Protein AF-A0A7S1CKB7-F1 (afdb_monomer_lite)

pLDDT: mean 80.32, std 17.66, range [39.44, 97.81]

Structure (mmCIF, N/CA/C/O backbone):
data_AF-A0A7S1CKB7-F1
#
_entry.id   AF-A0A7S1CKB7-F1
#
loop_
_atom_site.group_PDB
_atom_site.id
_atom_site.type_symbol
_atom_site.label_atom_id
_atom_site.label_alt_id
_atom_site.label_comp_id
_atom_site.label_asym_id
_atom_site.label_entity_id
_atom_site.label_seq_id
_atom_site.pdbx_PDB_ins_code
_atom_site.Cartn_x
_atom_site.Cartn_y
_atom_site.Cartn_z
_atom_site.occupancy
_atom_site.B_iso_or_equiv
_atom_site.auth_seq_id
_atom_site.auth_comp_id
_atom_site.auth_asym_id
_atom_site.auth_atom_id
_atom_site.pdbx_PDB_model_num
ATOM 1 N N . ALA A 1 1 ? -4.571 -1.856 -26.077 1.00 42.97 1 ALA A N 1
ATOM 2 C CA . ALA A 1 1 ? -3.517 -1.210 -26.883 1.00 42.97 1 ALA A CA 1
ATOM 3 C C . ALA 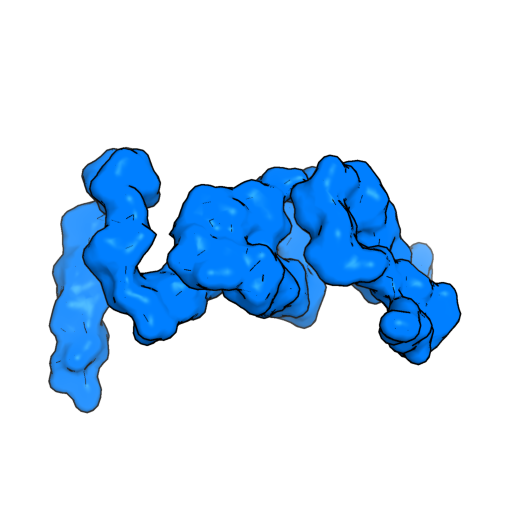A 1 1 ? -2.511 -0.602 -25.921 1.00 42.97 1 ALA A C 1
ATOM 5 O O . ALA A 1 1 ? -2.897 0.252 -25.130 1.00 42.97 1 ALA A O 1
ATOM 6 N N . THR A 1 2 ? -1.280 -1.107 -25.921 1.00 39.56 2 THR A N 1
ATOM 7 C CA . THR A 1 2 ? -0.160 -0.598 -25.121 1.00 39.56 2 THR A CA 1
ATOM 8 C C . THR A 1 2 ? 0.101 0.857 -25.507 1.00 39.56 2 THR A C 1
ATOM 10 O O . THR A 1 2 ? 0.376 1.163 -26.665 1.00 39.56 2 THR A O 1
ATOM 13 N N . ARG A 1 3 ? -0.094 1.782 -24.562 1.00 39.97 3 ARG A N 1
ATOM 14 C CA . ARG A 1 3 ? 0.190 3.205 -24.773 1.00 39.97 3 ARG A CA 1
ATOM 15 C C . ARG A 1 3 ? 1.644 3.451 -24.400 1.00 39.97 3 ARG A C 1
ATOM 17 O O . ARG A 1 3 ? 2.044 3.161 -23.280 1.00 39.97 3 ARG A O 1
ATOM 24 N N . THR A 1 4 ? 2.416 3.967 -25.346 1.00 39.44 4 THR A N 1
ATOM 25 C CA . THR A 1 4 ? 3.800 4.374 -25.125 1.00 39.44 4 THR A CA 1
ATOM 26 C C . THR A 1 4 ? 3.849 5.827 -24.660 1.00 39.44 4 THR A C 1
ATOM 28 O O . THR A 1 4 ? 3.218 6.705 -25.248 1.00 39.44 4 THR A O 1
ATOM 31 N N . ALA A 1 5 ? 4.629 6.089 -23.615 1.00 39.78 5 ALA A N 1
ATOM 32 C CA . ALA A 1 5 ? 5.130 7.417 -23.280 1.00 39.78 5 ALA A CA 1
ATOM 33 C C . ALA A 1 5 ? 6.663 7.337 -23.292 1.00 39.78 5 ALA A C 1
ATOM 35 O O . ALA A 1 5 ? 7.233 6.380 -22.776 1.00 39.78 5 ALA A O 1
ATOM 36 N N . HIS A 1 6 ? 7.335 8.296 -23.936 1.00 49.91 6 HIS A N 1
ATOM 37 C CA . HIS A 1 6 ? 8.807 8.363 -24.009 1.00 49.91 6 HIS A CA 1
ATOM 38 C C . HIS A 1 6 ? 9.516 7.121 -24.593 1.00 49.91 6 HIS A C 1
ATOM 40 O O . HIS A 1 6 ? 10.671 6.862 -24.280 1.00 49.91 6 HIS A O 1
ATOM 46 N N . GLY A 1 7 ? 8.844 6.355 -25.460 1.00 54.25 7 GLY A N 1
ATOM 47 C CA . GLY A 1 7 ? 9.412 5.138 -26.058 1.00 54.25 7 GLY A CA 1
ATOM 48 C C . GLY A 1 7 ? 9.378 3.911 -25.143 1.00 54.25 7 GLY A C 1
ATOM 49 O O . GLY A 1 7 ? 9.772 2.832 -25.577 1.00 54.25 7 GLY A O 1
ATOM 50 N N . VAL A 1 8 ? 8.853 4.044 -23.921 1.00 54.00 8 VAL A N 1
ATOM 51 C CA . VAL A 1 8 ? 8.643 2.905 -23.031 1.00 54.00 8 VAL A CA 1
ATOM 52 C C . VAL A 1 8 ? 7.314 2.241 -23.367 1.00 54.00 8 VAL A C 1
ATOM 54 O O . VAL A 1 8 ? 6.256 2.877 -23.347 1.00 54.00 8 VAL A O 1
ATOM 57 N N . VAL A 1 9 ? 7.374 0.957 -23.711 1.00 57.00 9 VAL A N 1
ATOM 58 C CA . VAL A 1 9 ? 6.195 0.099 -23.826 1.00 57.00 9 VAL A CA 1
ATOM 59 C C . VAL A 1 9 ? 5.839 -0.333 -22.413 1.00 57.00 9 VAL A C 1
ATOM 61 O O . VAL A 1 9 ? 6.514 -1.184 -21.845 1.00 57.00 9 VAL A O 1
ATOM 64 N N . TRP A 1 10 ? 4.798 0.272 -21.836 1.00 52.62 10 TRP A N 1
ATOM 65 C CA . TRP A 1 10 ? 4.242 -0.261 -20.597 1.00 52.62 10 TRP A CA 1
ATOM 66 C C . TRP A 1 10 ? 3.682 -1.649 -20.894 1.00 52.62 10 TRP A C 1
ATOM 68 O O . TRP A 1 10 ? 2.931 -1.781 -21.873 1.00 52.62 10 TRP A O 1
ATOM 78 N N . PRO A 1 11 ? 4.043 -2.682 -20.126 1.00 56.50 11 PRO A N 1
ATOM 79 C CA . PRO A 1 11 ? 3.557 -4.011 -20.416 1.00 56.50 11 PRO A CA 1
ATOM 80 C C . PRO A 1 11 ? 2.029 -4.069 -20.219 1.00 56.50 11 PRO A C 1
ATOM 82 O O . PRO A 1 11 ? 1.411 -3.241 -19.543 1.00 56.50 11 PRO A O 1
ATOM 85 N N . SER A 1 12 ? 1.385 -5.000 -20.923 1.00 55.97 12 SER A N 1
ATOM 86 C CA . SER A 1 12 ? -0.059 -5.271 -20.817 1.00 55.97 12 SER A CA 1
ATOM 87 C C . SER A 1 12 ? -0.474 -5.395 -19.341 1.00 55.97 12 SER A C 1
ATOM 89 O O . SER A 1 12 ? 0.337 -5.925 -18.598 1.00 55.97 12 SER A O 1
ATOM 91 N N . PRO A 1 13 ? -1.705 -5.040 -18.899 1.00 53.34 13 PRO A N 1
ATOM 92 C CA . PRO A 1 13 ? -2.167 -5.204 -17.502 1.00 53.34 13 PRO A CA 1
ATOM 93 C C . PRO A 1 13 ? -1.935 -6.596 -16.879 1.00 53.34 13 PRO A C 1
ATOM 95 O O . PRO A 1 13 ? -2.113 -6.787 -15.685 1.00 53.34 13 PRO A O 1
ATOM 98 N N . THR A 1 14 ? -1.556 -7.576 -17.696 1.00 52.12 14 THR A N 1
ATOM 99 C CA . THR A 1 14 ? -1.058 -8.898 -17.328 1.00 52.12 14 THR A CA 1
ATOM 100 C C . THR A 1 14 ? 0.414 -8.956 -16.878 1.00 52.12 14 THR A C 1
ATOM 102 O O . THR A 1 14 ? 0.851 -10.047 -16.551 1.00 52.12 14 THR A O 1
ATOM 105 N N . TYR A 1 15 ? 1.196 -7.868 -16.809 1.00 56.47 15 TYR A N 1
ATOM 106 C CA . TYR A 1 15 ? 2.595 -7.904 -16.308 1.00 56.47 15 TYR A CA 1
ATOM 107 C C . TYR A 1 15 ? 2.714 -8.360 -14.851 1.00 56.47 15 TYR A C 1
ATOM 109 O O . TYR A 1 15 ? 3.801 -8.675 -14.378 1.00 56.47 15 TYR A O 1
ATOM 117 N N . LEU A 1 16 ? 1.579 -8.457 -14.157 1.00 54.12 16 LEU A N 1
ATOM 118 C CA . LEU A 1 16 ? 1.444 -9.122 -12.865 1.00 54.12 16 LEU A CA 1
ATOM 119 C C . LEU A 1 16 ? 1.884 -10.600 -12.916 1.00 54.12 16 LEU A C 1
ATOM 121 O O . LEU A 1 16 ? 2.143 -11.184 -11.871 1.00 54.12 16 LEU A O 1
ATOM 125 N N . THR A 1 17 ? 1.973 -11.220 -14.103 1.00 57.88 17 THR A N 1
ATOM 126 C CA . THR A 1 17 ? 2.377 -12.629 -14.250 1.00 57.88 17 THR A CA 1
ATOM 127 C C . THR A 1 17 ? 3.881 -12.843 -14.421 1.00 57.88 17 THR A C 1
ATOM 129 O O . THR A 1 17 ? 4.331 -13.971 -14.236 1.00 57.88 17 THR A O 1
ATOM 132 N N . ASP A 1 18 ? 4.657 -11.808 -14.767 1.00 71.00 18 ASP A N 1
ATOM 133 C CA . ASP A 1 18 ? 6.119 -11.901 -14.876 1.00 71.00 18 ASP A CA 1
ATOM 134 C C . ASP A 1 18 ? 6.803 -10.763 -14.104 1.00 71.00 18 ASP A C 1
ATOM 136 O O . ASP A 1 18 ? 6.998 -9.646 -14.589 1.00 71.00 18 ASP A O 1
ATOM 140 N N . VAL A 1 19 ? 7.204 -11.093 -12.874 1.00 70.06 19 VAL A N 1
ATOM 141 C CA . VAL A 1 19 ? 7.962 -10.225 -11.962 1.00 70.06 19 VAL A CA 1
ATOM 142 C C . VAL A 1 19 ? 9.210 -9.645 -12.632 1.00 70.06 19 VAL A C 1
ATOM 144 O O . VAL A 1 19 ? 9.563 -8.496 -12.373 1.00 70.06 19 VAL A O 1
ATOM 147 N N . ARG A 1 20 ? 9.869 -10.406 -13.515 1.00 71.00 20 ARG A N 1
ATOM 148 C CA . ARG A 1 20 ? 11.078 -9.955 -14.203 1.00 71.00 20 ARG A CA 1
ATOM 149 C C . ARG A 1 20 ? 10.759 -8.898 -15.254 1.00 71.00 20 ARG A C 1
ATOM 151 O O . ARG A 1 20 ? 11.451 -7.887 -15.296 1.00 71.00 20 ARG A O 1
ATOM 158 N N . GLU A 1 21 ? 9.726 -9.107 -16.068 1.00 74.50 21 GLU A N 1
ATOM 159 C CA . GLU A 1 21 ? 9.297 -8.125 -17.076 1.00 74.50 21 GLU A CA 1
ATOM 160 C C . GLU A 1 21 ? 8.906 -6.795 -16.411 1.00 74.50 21 GLU A C 1
ATOM 162 O O . GLU A 1 21 ? 9.307 -5.722 -16.865 1.00 74.50 21 GLU A O 1
ATOM 167 N N . ARG A 1 22 ? 8.187 -6.857 -15.282 1.00 75.62 22 ARG A N 1
ATOM 168 C CA . ARG A 1 22 ? 7.834 -5.672 -14.485 1.00 75.62 22 ARG A CA 1
ATOM 169 C C . ARG A 1 22 ? 9.070 -4.958 -13.937 1.00 75.62 22 ARG A C 1
ATOM 171 O O . ARG A 1 22 ? 9.170 -3.741 -14.063 1.00 75.62 22 ARG A O 1
ATOM 178 N N . ASP A 1 23 ? 10.005 -5.686 -13.333 1.00 73.81 23 ASP A N 1
ATOM 179 C CA . ASP A 1 23 ? 11.215 -5.090 -12.757 1.00 73.81 23 ASP A CA 1
ATOM 180 C C . ASP A 1 23 ? 12.118 -4.479 -13.845 1.00 73.81 23 ASP A C 1
ATOM 182 O O . ASP A 1 23 ? 12.682 -3.402 -13.642 1.00 73.81 23 ASP A O 1
ATOM 186 N N . GLU A 1 24 ? 12.199 -5.103 -15.026 1.00 74.75 24 GLU A N 1
ATOM 187 C CA . GLU A 1 24 ? 12.856 -4.539 -16.212 1.00 74.75 24 GLU A CA 1
ATOM 188 C C . GLU A 1 24 ? 12.151 -3.253 -16.684 1.00 74.75 24 GLU A C 1
ATOM 190 O O . GLU A 1 24 ? 12.823 -2.263 -16.988 1.00 74.75 24 GLU A O 1
ATOM 195 N N . ALA A 1 25 ? 10.814 -3.210 -16.673 1.00 74.69 25 ALA A N 1
ATOM 196 C CA . ALA A 1 25 ? 10.045 -2.006 -16.991 1.00 74.69 25 ALA A CA 1
ATOM 197 C C . ALA A 1 25 ? 10.254 -0.887 -15.956 1.00 74.69 25 ALA A C 1
ATOM 199 O O . ALA A 1 25 ? 10.470 0.263 -16.337 1.00 74.69 25 ALA A O 1
ATOM 200 N N . PHE A 1 26 ? 10.265 -1.200 -14.657 1.00 75.56 26 PHE A N 1
ATOM 201 C CA . PHE A 1 26 ? 10.593 -0.235 -13.601 1.00 75.56 26 PHE A CA 1
ATOM 202 C C . PHE A 1 26 ? 12.014 0.297 -13.756 1.00 75.56 26 PHE A C 1
ATOM 204 O O . PHE A 1 26 ? 12.235 1.501 -13.638 1.00 75.56 26 PHE A O 1
ATOM 211 N N . HIS A 1 27 ? 12.971 -0.572 -14.071 1.00 72.69 27 HIS A N 1
ATOM 212 C CA . HIS A 1 27 ? 14.341 -0.165 -14.348 1.00 72.69 27 HIS A CA 1
ATOM 213 C C . HIS A 1 27 ? 14.426 0.739 -15.587 1.00 72.69 27 HIS A C 1
ATOM 215 O O . HIS A 1 27 ? 15.101 1.761 -15.541 1.00 72.69 27 HIS A O 1
ATOM 221 N N . ALA A 1 28 ? 13.701 0.441 -16.666 1.00 73.75 28 ALA A N 1
ATOM 222 C CA . ALA A 1 28 ? 13.680 1.282 -17.864 1.00 73.75 28 ALA A CA 1
ATOM 223 C C . ALA A 1 28 ? 12.966 2.632 -17.649 1.00 73.75 28 ALA A C 1
ATOM 225 O O . ALA A 1 28 ? 13.403 3.652 -18.178 1.00 73.75 28 ALA A O 1
ATOM 226 N N . CYS A 1 29 ? 11.872 2.654 -16.881 1.00 70.69 29 CYS A N 1
ATOM 227 C CA . CYS A 1 29 ? 11.088 3.860 -16.589 1.00 70.69 29 CYS A CA 1
ATOM 228 C C . CYS A 1 29 ? 11.748 4.777 -15.558 1.00 70.69 29 CYS A C 1
ATOM 230 O O . CYS A 1 29 ? 11.668 6.000 -15.680 1.00 70.69 29 CYS A O 1
ATOM 232 N N . PHE A 1 30 ? 12.326 4.193 -14.509 1.00 71.56 30 PHE A N 1
ATOM 233 C CA . PHE A 1 30 ? 12.780 4.915 -13.318 1.00 71.56 30 PHE A CA 1
ATOM 234 C C . PHE A 1 30 ? 14.295 4.882 -13.137 1.00 71.56 30 PHE A C 1
ATOM 236 O O . PHE A 1 30 ? 14.830 5.695 -12.382 1.00 71.56 30 PHE A O 1
ATOM 243 N N . GLY A 1 31 ? 14.995 3.991 -13.842 1.00 63.28 31 GLY A N 1
ATOM 244 C CA . GLY A 1 31 ? 16.447 3.985 -13.917 1.00 63.28 31 GLY A CA 1
ATOM 245 C C . GLY A 1 31 ? 16.927 5.288 -14.533 1.00 63.28 31 GLY A C 1
ATOM 246 O O . GLY A 1 31 ? 16.767 5.547 -15.724 1.00 63.28 31 GLY A O 1
ATOM 247 N N . LEU A 1 32 ? 17.494 6.145 -13.693 1.00 54.03 32 LEU A N 1
ATOM 248 C CA . LEU A 1 32 ? 18.073 7.395 -14.143 1.00 54.03 32 LEU A CA 1
ATOM 249 C C . LEU A 1 32 ? 19.297 7.118 -15.018 1.00 54.03 32 LEU A C 1
ATOM 251 O O . LEU A 1 32 ? 20.189 6.355 -14.648 1.00 54.03 32 LEU A O 1
ATOM 255 N N . ASP A 1 33 ? 19.334 7.815 -16.151 1.00 51.69 33 ASP A N 1
ATOM 256 C CA . ASP A 1 33 ? 20.490 7.964 -17.026 1.00 51.69 33 ASP A CA 1
ATOM 257 C C . ASP A 1 33 ? 21.764 8.240 -16.201 1.00 51.69 33 ASP A C 1
ATOM 259 O O . ASP A 1 33 ? 21.742 8.980 -15.205 1.00 51.69 33 ASP A O 1
ATOM 263 N N . ALA A 1 34 ? 22.888 7.658 -16.627 1.00 50.94 34 ALA A N 1
ATOM 264 C CA . ALA A 1 34 ? 24.182 7.640 -15.936 1.00 50.94 34 ALA A CA 1
ATOM 265 C C . ALA A 1 34 ? 24.694 9.038 -15.514 1.00 50.94 34 ALA A C 1
ATOM 267 O O . ALA A 1 34 ? 25.582 9.165 -14.667 1.00 50.94 34 ALA A O 1
ATOM 268 N N . ALA A 1 35 ? 24.104 10.103 -16.059 1.00 53.91 35 ALA A N 1
ATOM 269 C CA . ALA A 1 35 ? 24.347 11.496 -15.719 1.00 53.91 35 ALA A CA 1
ATOM 270 C C . ALA A 1 35 ? 23.992 11.893 -14.267 1.00 53.91 35 ALA A C 1
ATOM 272 O O . ALA A 1 35 ? 24.598 12.829 -13.741 1.00 53.91 35 ALA A O 1
ATOM 273 N N . ARG A 1 36 ? 23.046 11.223 -13.586 1.00 54.28 36 ARG A N 1
ATOM 274 C CA . ARG A 1 36 ? 22.521 11.695 -12.280 1.00 54.28 36 ARG A CA 1
ATOM 275 C C . ARG A 1 36 ? 23.250 11.195 -11.022 1.00 54.28 36 ARG A C 1
ATOM 277 O O . ARG A 1 36 ? 22.878 11.605 -9.930 1.00 54.28 36 ARG A O 1
ATOM 284 N N . ARG A 1 37 ? 24.319 10.390 -11.142 1.00 52.06 37 ARG A N 1
ATOM 285 C CA . ARG A 1 37 ? 25.213 9.942 -10.034 1.00 52.06 37 ARG A CA 1
ATOM 286 C C . ARG A 1 37 ? 24.514 9.389 -8.770 1.00 52.06 37 ARG A C 1
ATOM 288 O O . ARG A 1 37 ? 25.124 9.366 -7.700 1.00 52.06 37 ARG A O 1
ATOM 295 N N . VAL A 1 38 ? 23.279 8.898 -8.874 1.00 52.81 38 VAL A N 1
ATOM 296 C CA . VAL A 1 38 ? 22.617 8.135 -7.804 1.00 52.81 38 VAL A CA 1
ATOM 297 C C . VAL A 1 38 ? 22.911 6.654 -8.044 1.00 52.81 38 VAL A C 1
ATOM 299 O O . VAL A 1 38 ? 22.746 6.156 -9.152 1.00 52.81 38 VAL A O 1
ATOM 302 N N . ARG A 1 39 ? 23.443 5.965 -7.030 1.00 46.41 39 ARG A N 1
ATOM 303 C CA . ARG A 1 39 ? 24.103 4.647 -7.143 1.00 46.41 39 ARG A CA 1
ATOM 304 C C . ARG A 1 39 ? 23.158 3.440 -7.266 1.00 46.41 39 ARG A C 1
ATOM 306 O O . ARG A 1 39 ? 23.609 2.312 -7.094 1.00 46.41 39 ARG A O 1
ATOM 313 N N . CYS A 1 40 ? 21.880 3.645 -7.561 1.00 53.56 40 CYS A N 1
ATOM 314 C CA . CYS A 1 40 ? 20.873 2.596 -7.421 1.00 53.56 40 CYS A CA 1
ATOM 315 C C . CYS A 1 40 ? 19.940 2.652 -8.620 1.00 53.56 40 CYS A C 1
ATOM 317 O O . CYS A 1 40 ? 19.149 3.575 -8.761 1.00 53.56 40 CYS A O 1
ATOM 319 N N . SER A 1 41 ? 20.081 1.682 -9.513 1.00 57.22 41 SER A N 1
ATOM 320 C CA . SER A 1 41 ? 19.333 1.601 -10.763 1.00 57.22 41 SER A CA 1
ATOM 321 C C . SER A 1 41 ? 17.947 0.962 -10.607 1.00 57.22 41 SER A C 1
ATOM 323 O O . SER A 1 41 ? 17.223 0.835 -11.586 1.00 57.22 41 SER A O 1
ATOM 325 N N . TRP A 1 42 ? 17.582 0.531 -9.401 1.00 64.38 42 TRP A N 1
ATOM 326 C CA . TRP A 1 42 ? 16.357 -0.215 -9.120 1.00 64.38 42 TRP A CA 1
ATOM 327 C C . TRP A 1 42 ? 15.242 0.731 -8.653 1.00 64.38 42 TRP A C 1
ATOM 329 O O . TRP A 1 42 ? 15.513 1.691 -7.932 1.00 64.38 42 TRP A O 1
ATOM 339 N N . GLY A 1 43 ? 13.999 0.481 -9.079 1.00 73.88 43 GLY A N 1
ATOM 340 C CA . GLY A 1 43 ? 12.852 1.352 -8.788 1.00 73.88 43 GLY A CA 1
ATOM 341 C C . GLY A 1 43 ? 12.561 1.519 -7.288 1.00 73.88 43 GLY A C 1
ATOM 342 O O . GLY A 1 43 ? 12.932 0.680 -6.472 1.00 73.88 43 GLY A O 1
ATOM 343 N N . GLY A 1 44 ? 11.902 2.613 -6.908 1.00 79.94 44 GLY A N 1
ATOM 344 C CA . GLY A 1 44 ? 11.447 2.864 -5.535 1.00 79.94 44 GLY A CA 1
ATOM 345 C C . GLY A 1 44 ? 12.395 3.699 -4.670 1.00 79.94 44 GLY A C 1
ATOM 346 O O . GLY A 1 44 ? 11.962 4.227 -3.657 1.00 79.94 44 GLY A O 1
ATOM 347 N N . TRP A 1 45 ? 13.656 3.881 -5.074 1.00 83.38 45 TRP A N 1
ATOM 348 C CA . TRP A 1 45 ? 14.662 4.627 -4.294 1.00 83.38 45 TRP A CA 1
ATOM 349 C C . TRP A 1 45 ? 14.429 6.139 -4.218 1.00 83.38 45 TRP A C 1
ATOM 351 O O . TRP A 1 45 ? 14.965 6.823 -3.345 1.00 83.38 45 TRP A O 1
ATOM 361 N N . ASP A 1 46 ? 13.690 6.684 -5.175 1.00 82.06 46 ASP A N 1
ATOM 362 C CA . ASP A 1 46 ? 13.319 8.088 -5.214 1.00 82.06 46 ASP A CA 1
ATOM 363 C C . ASP A 1 46 ? 11.818 8.240 -4.942 1.00 82.06 46 ASP A C 1
ATOM 365 O O . ASP A 1 46 ? 11.013 7.337 -5.178 1.00 82.06 46 ASP A O 1
ATOM 369 N N . ALA A 1 47 ? 11.429 9.415 -4.446 1.00 84.12 47 ALA A N 1
ATOM 370 C CA . ALA A 1 47 ? 10.062 9.648 -4.000 1.00 84.12 47 ALA A CA 1
ATOM 371 C C . ALA A 1 47 ? 9.013 9.452 -5.110 1.00 84.12 47 ALA A C 1
ATOM 373 O O . ALA A 1 47 ? 7.897 9.027 -4.810 1.00 84.12 47 ALA A O 1
ATOM 374 N N . TYR A 1 48 ? 9.334 9.749 -6.377 1.00 85.69 48 TYR A N 1
ATOM 375 C CA . TYR A 1 48 ? 8.350 9.626 -7.454 1.00 85.69 48 TYR A CA 1
ATOM 376 C C . TYR A 1 48 ? 8.184 8.168 -7.884 1.00 85.69 48 TYR A C 1
ATOM 378 O O . TYR A 1 48 ? 7.049 7.718 -8.033 1.00 85.69 48 TYR A O 1
ATOM 386 N N . SER A 1 49 ? 9.273 7.411 -8.038 1.00 86.00 49 SER A N 1
ATOM 387 C CA . SER A 1 49 ? 9.207 6.000 -8.420 1.00 86.00 49 SER A CA 1
ATOM 388 C C . SER A 1 49 ? 8.582 5.160 -7.314 1.00 86.00 49 SER A C 1
ATOM 390 O O . SER A 1 49 ? 7.750 4.307 -7.612 1.00 86.00 49 SER A O 1
ATOM 392 N N . CYS A 1 50 ? 8.867 5.471 -6.045 1.00 90.69 50 CYS A N 1
ATOM 393 C CA . CYS A 1 50 ? 8.229 4.826 -4.899 1.00 90.69 50 CYS A CA 1
ATOM 394 C C . CYS A 1 50 ? 6.700 4.990 -4.927 1.00 90.69 50 CYS A C 1
ATOM 396 O O . CYS A 1 50 ? 5.955 4.009 -4.885 1.00 90.69 50 CYS A O 1
ATOM 398 N N . CYS A 1 51 ? 6.221 6.230 -5.091 1.00 92.50 51 CYS A N 1
ATOM 399 C CA . CYS A 1 51 ? 4.788 6.517 -5.178 1.00 92.50 51 CYS A CA 1
ATOM 400 C C . CYS A 1 51 ? 4.129 5.864 -6.400 1.00 92.50 51 CYS A C 1
ATOM 402 O O . CYS A 1 51 ? 3.008 5.373 -6.294 1.00 92.50 51 CYS A O 1
ATOM 404 N N . LEU A 1 52 ? 4.798 5.864 -7.559 1.00 90.25 52 LEU A N 1
ATOM 405 C CA . LEU A 1 52 ? 4.248 5.291 -8.789 1.00 90.25 52 LEU A CA 1
ATOM 406 C C . LEU A 1 52 ? 4.131 3.769 -8.710 1.00 90.25 52 LEU A C 1
ATOM 408 O O . LEU A 1 52 ? 3.086 3.244 -9.075 1.00 90.25 52 LEU A O 1
ATOM 412 N N . ILE A 1 53 ? 5.147 3.077 -8.187 1.00 89.50 53 ILE A N 1
ATOM 413 C CA . ILE A 1 53 ? 5.100 1.621 -7.979 1.00 89.50 53 ILE A CA 1
ATOM 414 C C . ILE A 1 53 ? 3.989 1.261 -6.987 1.00 89.50 53 ILE A C 1
ATOM 416 O O . ILE A 1 53 ? 3.180 0.379 -7.263 1.00 89.50 53 ILE A O 1
ATOM 420 N N . ALA A 1 54 ? 3.894 1.976 -5.860 1.00 94.94 54 ALA A N 1
ATOM 421 C CA . ALA A 1 54 ? 2.834 1.753 -4.877 1.00 94.94 54 ALA A CA 1
ATOM 422 C C . ALA A 1 54 ? 1.430 1.984 -5.466 1.00 94.94 54 ALA A C 1
ATOM 424 O O . ALA A 1 54 ? 0.487 1.255 -5.153 1.00 94.94 54 ALA A O 1
ATOM 425 N N . TYR A 1 55 ? 1.284 2.993 -6.329 1.00 94.12 55 TYR A N 1
ATOM 426 C CA . TYR A 1 55 ? 0.003 3.344 -6.941 1.00 94.12 55 TYR A CA 1
ATOM 427 C C . TYR A 1 55 ? -0.411 2.317 -7.990 1.00 94.12 55 TYR A C 1
ATOM 429 O O . TYR A 1 55 ? -1.560 1.879 -8.017 1.00 94.12 55 TYR A O 1
ATOM 437 N N . ASP A 1 56 ? 0.545 1.902 -8.813 1.00 90.69 56 ASP A N 1
ATOM 438 C CA . ASP A 1 56 ? 0.372 0.850 -9.801 1.00 90.69 56 ASP A CA 1
ATOM 439 C C . ASP A 1 56 ? -0.039 -0.473 -9.140 1.00 90.69 56 ASP A C 1
ATOM 441 O O . ASP A 1 56 ? -1.038 -1.077 -9.530 1.00 90.69 56 ASP A O 1
ATOM 445 N N . ALA A 1 57 ? 0.637 -0.856 -8.052 1.00 92.44 57 ALA A N 1
ATOM 446 C CA . ALA A 1 57 ? 0.277 -2.019 -7.248 1.00 92.44 57 ALA A CA 1
ATOM 447 C C . ALA A 1 57 ? -1.142 -1.917 -6.670 1.00 92.44 57 ALA A C 1
ATOM 449 O O . ALA A 1 57 ? -1.897 -2.887 -6.706 1.00 92.44 57 ALA A O 1
ATOM 450 N N . LEU A 1 58 ? -1.538 -0.744 -6.169 1.00 95.25 58 LEU A N 1
ATOM 451 C CA . LEU A 1 58 ? -2.877 -0.521 -5.626 1.00 95.25 58 LEU A CA 1
ATOM 452 C C . LEU A 1 58 ? -3.965 -0.717 -6.686 1.00 95.25 58 LEU A C 1
ATOM 454 O O . LEU A 1 58 ? -4.954 -1.400 -6.417 1.00 95.25 58 LEU A O 1
ATOM 458 N N . LEU A 1 59 ? -3.773 -0.174 -7.890 1.00 92.38 59 LEU A N 1
ATOM 459 C CA . LEU A 1 59 ? -4.701 -0.360 -9.008 1.00 92.38 59 LEU A CA 1
ATOM 460 C C . LEU A 1 59 ? -4.709 -1.809 -9.515 1.00 92.38 59 LEU A C 1
ATOM 462 O O . LEU A 1 59 ? -5.780 -2.366 -9.758 1.00 92.38 59 LEU A O 1
ATOM 466 N N . GLY A 1 60 ? -3.532 -2.423 -9.645 1.00 88.19 60 GLY A N 1
ATOM 467 C CA . GLY A 1 60 ? -3.360 -3.796 -10.125 1.00 88.19 60 GLY A CA 1
ATOM 468 C C . GLY A 1 60 ? -3.843 -4.864 -9.142 1.00 88.19 60 GLY A C 1
ATOM 469 O O . GLY A 1 60 ? -4.215 -5.953 -9.568 1.00 88.19 60 GLY A O 1
ATOM 470 N N . SER A 1 61 ? -3.903 -4.548 -7.844 1.00 91.50 61 SER A N 1
ATOM 471 C CA . SER A 1 61 ? -4.340 -5.483 -6.797 1.00 91.50 61 SER A CA 1
ATOM 472 C C . SER A 1 61 ? -5.808 -5.897 -6.906 1.00 91.50 61 SER A C 1
ATOM 474 O O . SER A 1 61 ? -6.208 -6.904 -6.329 1.00 91.50 61 SER A O 1
ATOM 476 N N . GLY A 1 62 ? -6.644 -5.102 -7.586 1.00 90.12 62 GLY A N 1
ATOM 477 C CA . GLY A 1 62 ? -8.083 -5.363 -7.676 1.00 90.12 62 GLY A CA 1
ATOM 478 C C . GLY A 1 62 ? -8.804 -5.398 -6.319 1.00 90.12 62 GLY A C 1
ATOM 479 O O . GLY A 1 62 ? -9.877 -5.988 -6.224 1.00 90.12 62 GLY A O 1
ATOM 480 N N . GLY A 1 63 ? -8.222 -4.800 -5.272 1.00 92.00 63 GLY A N 1
ATOM 481 C CA . GLY A 1 63 ? -8.752 -4.852 -3.906 1.00 92.00 63 GLY A CA 1
ATOM 482 C C . GLY A 1 63 ? -8.348 -6.096 -3.106 1.00 92.00 63 GLY A C 1
ATOM 483 O O . GLY A 1 63 ? -8.799 -6.246 -1.973 1.00 92.00 63 GLY A O 1
ATOM 484 N N . ASP A 1 64 ? -7.480 -6.962 -3.639 1.00 93.69 64 ASP A N 1
ATOM 485 C CA . ASP A 1 64 ? -6.885 -8.070 -2.888 1.00 93.69 64 ASP A CA 1
ATOM 486 C C . ASP A 1 64 ? -5.560 -7.650 -2.229 1.00 93.69 64 ASP A C 1
ATOM 488 O O . ASP A 1 64 ? -4.610 -7.232 -2.891 1.00 93.69 64 ASP A O 1
ATOM 492 N N . TYR A 1 65 ? -5.476 -7.769 -0.902 1.00 95.69 65 TYR A N 1
ATOM 493 C CA . TYR A 1 65 ? -4.277 -7.359 -0.162 1.00 95.69 65 TYR A CA 1
ATOM 494 C C . TYR A 1 65 ? -3.062 -8.264 -0.434 1.00 95.69 65 TYR A C 1
ATOM 496 O O . TYR A 1 65 ? -1.925 -7.810 -0.335 1.00 95.69 65 TYR A O 1
ATOM 504 N N . GLY A 1 66 ? -3.274 -9.539 -0.773 1.00 93.62 66 GLY A N 1
ATOM 505 C CA . GLY A 1 66 ? -2.184 -10.442 -1.147 1.00 93.62 66 GLY A CA 1
ATOM 506 C C . GLY A 1 66 ? -1.545 -10.009 -2.463 1.00 93.62 66 GLY A C 1
ATOM 507 O O . GLY A 1 66 ? -0.338 -9.784 -2.511 1.00 93.62 66 GLY A O 1
ATOM 508 N N . ALA A 1 67 ? -2.373 -9.781 -3.483 1.00 91.81 67 ALA A N 1
ATOM 509 C CA . ALA A 1 67 ? -1.954 -9.243 -4.771 1.00 91.81 67 ALA A CA 1
ATOM 510 C C . ALA A 1 67 ? -1.270 -7.878 -4.612 1.00 91.81 67 ALA A C 1
ATOM 512 O O . ALA A 1 67 ? -0.241 -7.631 -5.232 1.00 91.81 67 ALA A O 1
ATOM 513 N N . LEU A 1 68 ? -1.772 -7.005 -3.729 1.00 94.75 68 LEU A N 1
ATOM 514 C CA . LEU A 1 68 ? -1.108 -5.738 -3.412 1.00 94.75 68 LEU A CA 1
ATOM 515 C C . LEU A 1 68 ? 0.344 -5.947 -2.961 1.00 94.75 68 LEU A C 1
ATOM 517 O O . LEU A 1 68 ? 1.234 -5.266 -3.462 1.00 94.75 68 LEU A O 1
ATOM 521 N N . LEU A 1 69 ? 0.591 -6.874 -2.029 1.00 93.94 69 LEU A N 1
ATOM 522 C CA . LEU A 1 69 ? 1.940 -7.157 -1.533 1.00 93.94 69 LEU A CA 1
ATOM 523 C C . LEU A 1 69 ? 2.829 -7.792 -2.608 1.00 93.94 69 LEU A C 1
ATOM 525 O O . LEU A 1 69 ? 3.999 -7.437 -2.714 1.00 93.94 69 LEU A O 1
ATOM 529 N N . GLU A 1 70 ? 2.296 -8.692 -3.433 1.00 90.81 70 GLU A N 1
ATOM 530 C CA . GLU A 1 70 ? 3.047 -9.267 -4.558 1.00 90.81 70 GLU A CA 1
ATOM 531 C C . GLU A 1 70 ? 3.487 -8.182 -5.552 1.00 90.81 70 GLU A C 1
ATOM 533 O O . GLU A 1 70 ? 4.614 -8.184 -6.053 1.00 90.81 70 GLU A O 1
ATOM 538 N N . LEU A 1 71 ? 2.630 -7.195 -5.799 1.00 89.00 71 LEU A N 1
ATOM 539 C CA . LEU A 1 71 ? 2.920 -6.117 -6.737 1.00 89.00 71 LEU A CA 1
ATOM 540 C C . LEU A 1 71 ? 3.826 -5.038 -6.153 1.00 89.00 71 LEU A C 1
ATOM 542 O O . LEU A 1 71 ? 4.753 -4.599 -6.832 1.00 89.00 71 LEU A O 1
ATOM 546 N N . ALA A 1 72 ? 3.579 -4.633 -4.909 1.00 92.81 72 ALA A N 1
ATOM 547 C CA . ALA A 1 72 ? 4.306 -3.551 -4.260 1.00 92.81 72 ALA A CA 1
ATOM 548 C C . ALA A 1 72 ? 5.638 -4.005 -3.657 1.00 92.81 72 ALA A C 1
ATOM 550 O O . ALA A 1 72 ? 6.566 -3.209 -3.629 1.00 92.81 72 ALA A O 1
ATOM 551 N N . CYS A 1 73 ? 5.749 -5.247 -3.171 1.00 92.69 73 CYS A N 1
ATOM 552 C CA . CYS A 1 73 ? 6.917 -5.690 -2.406 1.00 92.69 73 CYS A CA 1
ATOM 553 C C . CYS A 1 73 ? 7.807 -6.700 -3.139 1.00 92.69 73 CYS A C 1
ATOM 555 O O . CYS A 1 73 ? 8.987 -6.811 -2.812 1.00 92.69 73 CYS A O 1
ATOM 557 N N . ALA A 1 74 ? 7.294 -7.460 -4.112 1.00 89.00 74 ALA A N 1
ATOM 558 C CA . ALA A 1 74 ? 8.076 -8.529 -4.741 1.00 89.00 74 ALA A CA 1
ATOM 559 C C . ALA A 1 74 ? 9.018 -8.020 -5.847 1.00 89.00 74 ALA A C 1
ATOM 561 O O . ALA A 1 74 ? 9.025 -8.589 -6.933 1.00 89.00 74 ALA A O 1
ATOM 562 N N . HIS A 1 75 ? 9.791 -6.959 -5.599 1.00 85.12 75 HIS A N 1
ATOM 563 C CA . HIS A 1 75 ? 10.759 -6.379 -6.539 1.00 85.12 75 HIS A CA 1
ATOM 564 C C . HIS A 1 75 ? 12.117 -6.111 -5.879 1.00 85.12 75 HIS A C 1
ATOM 566 O O . HIS A 1 75 ? 12.203 -5.878 -4.673 1.00 85.12 75 HIS A O 1
ATOM 572 N N . ALA A 1 76 ? 13.189 -6.052 -6.673 1.00 82.56 76 ALA A N 1
ATOM 573 C CA . ALA A 1 76 ? 14.554 -5.845 -6.158 1.00 82.56 76 ALA A CA 1
ATOM 574 C C . ALA A 1 76 ? 14.871 -4.401 -5.696 1.00 82.56 76 ALA A C 1
ATOM 576 O O . ALA A 1 76 ? 15.951 -4.136 -5.168 1.00 82.56 76 ALA A O 1
ATOM 577 N N . GLY A 1 77 ? 13.945 -3.466 -5.920 1.00 85.50 77 GLY A N 1
ATOM 578 C CA . GLY A 1 77 ? 14.012 -2.080 -5.456 1.00 85.50 77 GLY A CA 1
ATOM 579 C C . GLY A 1 77 ? 13.692 -1.861 -3.968 1.00 85.50 77 GLY A C 1
ATOM 580 O O . GLY A 1 77 ? 13.738 -2.793 -3.166 1.00 85.50 77 GLY A O 1
ATOM 581 N N . ASP A 1 78 ? 13.326 -0.622 -3.621 1.00 89.69 78 ASP A N 1
ATOM 582 C CA . ASP A 1 78 ? 12.988 -0.172 -2.253 1.00 89.69 78 ASP A CA 1
ATOM 583 C C . ASP A 1 78 ? 11.591 -0.655 -1.807 1.00 89.69 78 ASP A C 1
ATOM 585 O O . ASP A 1 78 ? 10.610 0.091 -1.803 1.00 89.69 78 ASP A O 1
ATOM 589 N N . ASN A 1 79 ? 11.485 -1.964 -1.569 1.00 91.31 79 ASN A N 1
ATOM 590 C CA . ASN A 1 79 ? 10.214 -2.686 -1.444 1.00 91.31 79 ASN A CA 1
ATOM 591 C C . ASN A 1 79 ? 9.468 -2.462 -0.119 1.00 91.31 79 ASN A C 1
ATOM 593 O O . ASN A 1 79 ? 8.246 -2.628 -0.057 1.00 91.31 79 ASN A O 1
ATOM 597 N N . ASP A 1 80 ? 10.180 -2.088 0.941 1.00 94.56 80 ASP A N 1
ATOM 598 C CA . ASP A 1 80 ? 9.595 -1.734 2.231 1.00 94.56 80 ASP A CA 1
ATOM 599 C C . ASP A 1 80 ? 8.890 -0.379 2.147 1.00 94.56 80 ASP A C 1
ATOM 601 O O . ASP A 1 80 ? 7.761 -0.249 2.628 1.00 94.56 80 ASP A O 1
ATOM 605 N N . SER A 1 81 ? 9.484 0.601 1.463 1.00 95.38 81 SER A N 1
ATOM 606 C CA . SER A 1 81 ? 8.854 1.902 1.218 1.00 95.38 81 SER A CA 1
ATOM 607 C C . SER A 1 81 ? 7.631 1.792 0.306 1.00 95.38 81 SER A C 1
ATOM 609 O O . SER A 1 81 ? 6.548 2.262 0.671 1.00 95.38 81 SER A O 1
ATOM 611 N N . THR A 1 82 ? 7.758 1.139 -0.855 1.00 95.56 82 THR A N 1
ATOM 612 C CA . THR A 1 82 ? 6.636 0.963 -1.799 1.00 95.56 82 THR A CA 1
ATOM 613 C C . THR A 1 82 ? 5.497 0.172 -1.158 1.00 95.56 82 THR A C 1
ATOM 615 O O . THR A 1 82 ? 4.338 0.584 -1.243 1.00 95.56 82 THR A O 1
ATOM 618 N N . GLY A 1 83 ? 5.819 -0.909 -0.442 1.00 96.25 83 GLY A N 1
ATOM 619 C CA . GLY A 1 83 ? 4.867 -1.714 0.321 1.00 96.25 83 GLY A CA 1
ATOM 620 C C . GLY A 1 83 ? 4.161 -0.934 1.424 1.00 96.25 83 GLY A C 1
ATOM 621 O O . GLY A 1 83 ? 2.942 -1.037 1.572 1.00 96.25 83 GLY A O 1
ATOM 622 N N . THR A 1 84 ? 4.897 -0.109 2.170 1.00 97.00 84 THR A N 1
ATOM 623 C CA . THR A 1 84 ? 4.334 0.725 3.243 1.00 97.00 84 THR A CA 1
ATOM 624 C C . THR A 1 84 ? 3.344 1.745 2.689 1.00 97.00 84 THR A C 1
ATOM 626 O O . THR A 1 84 ? 2.238 1.881 3.218 1.00 97.00 84 THR A O 1
ATOM 629 N N . ILE A 1 85 ? 3.701 2.435 1.602 1.00 97.69 85 ILE A N 1
ATOM 630 C CA . ILE A 1 85 ? 2.822 3.415 0.951 1.00 97.69 85 ILE A CA 1
ATOM 631 C C . ILE A 1 85 ? 1.575 2.722 0.389 1.00 97.69 85 ILE A C 1
ATOM 633 O O . ILE A 1 85 ? 0.453 3.152 0.667 1.00 97.69 85 ILE A O 1
ATOM 637 N N . ALA A 1 86 ? 1.756 1.619 -0.344 1.00 97.56 86 ALA A N 1
ATOM 638 C CA . ALA A 1 86 ? 0.659 0.851 -0.926 1.00 97.56 86 ALA A CA 1
ATOM 639 C C . ALA A 1 86 ? -0.300 0.327 0.156 1.00 97.56 86 ALA A C 1
ATOM 641 O O . ALA A 1 86 ? -1.516 0.481 0.041 1.00 97.56 86 ALA A O 1
ATOM 642 N N . GLY A 1 87 ? 0.239 -0.235 1.242 1.00 97.12 87 GLY A N 1
ATOM 643 C CA . GLY A 1 87 ? -0.532 -0.742 2.375 1.00 97.12 87 GLY A CA 1
ATOM 644 C C . GLY A 1 87 ? -1.302 0.353 3.113 1.00 97.12 87 GLY A C 1
ATOM 645 O O . GLY A 1 87 ? -2.460 0.141 3.479 1.00 97.12 87 GLY A O 1
ATOM 646 N N . ALA A 1 88 ? -0.707 1.537 3.285 1.00 96.50 88 ALA A N 1
ATOM 647 C CA . ALA A 1 88 ? -1.385 2.687 3.877 1.00 96.50 88 ALA A CA 1
ATOM 648 C C . ALA A 1 88 ? -2.579 3.142 3.021 1.00 96.50 88 ALA A C 1
ATOM 650 O O . ALA A 1 88 ? -3.675 3.345 3.548 1.00 96.50 88 ALA A O 1
ATOM 651 N N . TRP A 1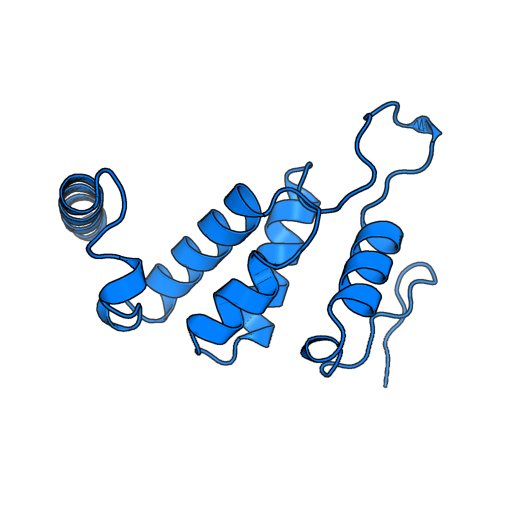 89 ? -2.401 3.250 1.701 1.00 97.81 89 TRP A N 1
ATOM 652 C CA . TRP A 1 89 ? -3.485 3.610 0.782 1.00 97.81 89 TRP A CA 1
ATOM 653 C C . TRP A 1 89 ? -4.575 2.545 0.712 1.00 97.81 89 TRP A C 1
ATOM 655 O O . TRP A 1 89 ? -5.758 2.879 0.735 1.00 97.81 89 TRP A O 1
ATOM 665 N N . PHE A 1 90 ? -4.199 1.267 0.696 1.00 97.75 90 PHE A N 1
ATOM 666 C CA . PHE A 1 90 ? -5.154 0.165 0.748 1.00 97.75 90 PHE A CA 1
ATOM 667 C C . PHE A 1 90 ? -5.991 0.214 2.029 1.00 97.75 90 PHE A C 1
ATOM 669 O O . PHE A 1 90 ? -7.216 0.162 1.965 1.00 97.75 90 PHE A O 1
ATOM 676 N N . GLY A 1 91 ? -5.351 0.369 3.193 1.00 95.50 91 GLY A N 1
ATOM 677 C CA . GLY A 1 91 ? -6.049 0.481 4.475 1.00 95.50 91 GLY A CA 1
ATOM 678 C C . GLY A 1 91 ? -6.977 1.695 4.544 1.00 95.50 91 GLY A C 1
ATOM 679 O O . GLY A 1 91 ? -8.049 1.604 5.138 1.00 95.50 91 GLY A O 1
ATOM 680 N N . ALA A 1 92 ? -6.608 2.806 3.901 1.00 94.62 92 ALA A N 1
ATOM 681 C CA . ALA A 1 92 ? -7.459 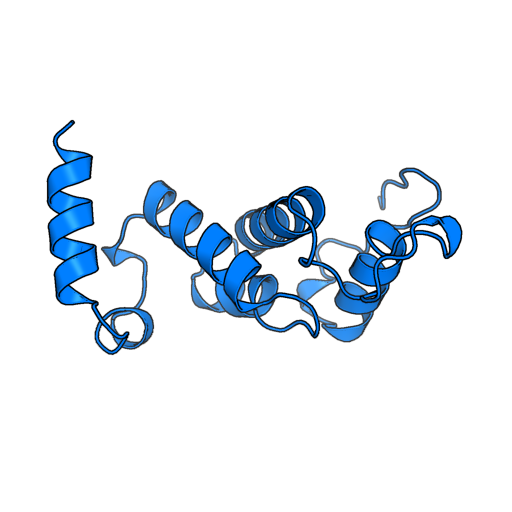3.989 3.795 1.00 94.62 92 ALA A CA 1
ATOM 682 C C . ALA A 1 92 ? -8.683 3.773 2.883 1.00 94.62 92 ALA A C 1
ATOM 684 O O . ALA A 1 92 ? -9.755 4.294 3.181 1.00 94.62 92 ALA A O 1
ATOM 685 N N . LEU A 1 93 ? -8.544 3.010 1.792 1.00 96.31 93 LEU A N 1
ATOM 686 C CA . LEU A 1 93 ? -9.624 2.760 0.826 1.00 96.31 93 LEU A CA 1
ATOM 687 C C . LEU A 1 93 ? -10.570 1.629 1.241 1.00 96.31 93 LEU A C 1
ATOM 689 O O . LEU A 1 93 ? -11.783 1.755 1.088 1.00 96.31 93 LEU A O 1
ATOM 693 N N . TYR A 1 94 ? -10.023 0.526 1.748 1.00 95.81 94 TYR A N 1
ATOM 694 C CA . TYR A 1 94 ? -10.765 -0.707 2.034 1.00 95.81 94 TYR A CA 1
ATOM 695 C C . TYR A 1 94 ? -10.982 -0.946 3.535 1.00 95.81 94 TYR A C 1
ATOM 697 O O . TYR A 1 94 ? -11.707 -1.861 3.923 1.00 95.81 94 TYR A O 1
ATOM 705 N N . GLY A 1 95 ? -10.381 -0.114 4.387 1.00 93.50 95 GLY A N 1
ATOM 706 C CA . GLY A 1 95 ? -10.419 -0.255 5.836 1.00 93.50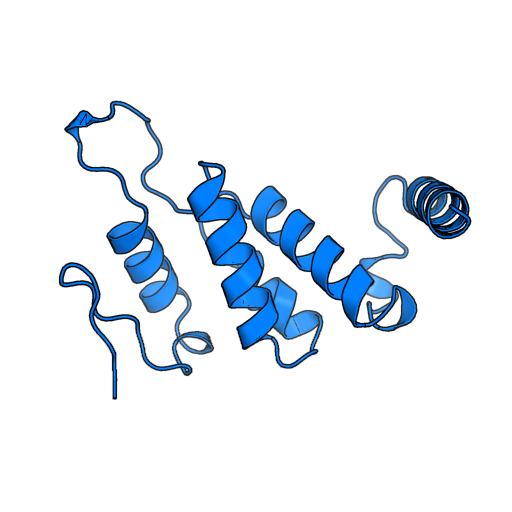 95 GLY A CA 1
ATOM 707 C C . GLY A 1 95 ? -9.372 -1.237 6.367 1.00 93.50 95 GLY A C 1
ATOM 708 O O . GLY A 1 95 ? -8.934 -2.168 5.692 1.00 93.50 95 GLY A O 1
ATOM 709 N N . ALA A 1 96 ? -8.986 -1.055 7.632 1.00 91.12 96 ALA A N 1
ATOM 710 C CA . ALA A 1 96 ? -7.994 -1.912 8.281 1.00 91.12 96 ALA A CA 1
ATOM 711 C C . ALA A 1 96 ? -8.442 -3.381 8.377 1.00 91.12 96 ALA A C 1
ATOM 713 O O . ALA A 1 96 ? -7.598 -4.275 8.428 1.00 91.12 96 ALA A O 1
ATOM 714 N N . ASP A 1 97 ? -9.748 -3.653 8.400 1.00 92.75 97 ASP A N 1
ATOM 715 C CA . ASP A 1 97 ? -10.302 -5.010 8.486 1.00 92.75 97 ASP A CA 1
ATOM 716 C C . ASP A 1 97 ? -10.217 -5.797 7.177 1.00 92.75 97 ASP A C 1
ATOM 718 O O . ASP A 1 97 ? -10.215 -7.025 7.220 1.00 92.75 97 ASP A O 1
ATOM 722 N N . ALA A 1 98 ? -10.031 -5.119 6.039 1.00 95.00 98 ALA A N 1
ATOM 723 C CA . ALA A 1 98 ? -9.725 -5.774 4.768 1.00 95.00 98 ALA A CA 1
ATOM 724 C C . ALA A 1 98 ? -8.300 -6.361 4.731 1.00 95.00 98 ALA A C 1
ATOM 726 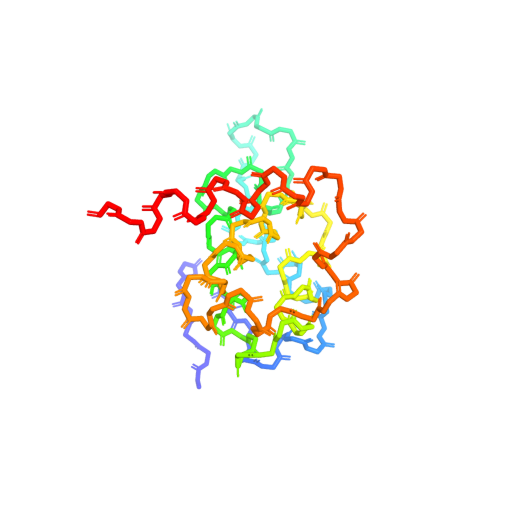O O . ALA A 1 98 ? -8.004 -7.218 3.902 1.00 95.00 98 ALA A O 1
ATOM 727 N N . VAL A 1 99 ? -7.414 -5.938 5.642 1.00 95.00 99 VAL A N 1
ATOM 728 C CA . VAL A 1 99 ? -6.066 -6.501 5.778 1.00 95.00 99 VAL A CA 1
ATOM 729 C C . VAL A 1 99 ? -6.128 -7.795 6.606 1.00 95.00 99 VAL A C 1
ATOM 731 O O . VAL A 1 99 ? -6.546 -7.748 7.771 1.00 95.00 99 VAL A O 1
ATOM 734 N N . PRO A 1 100 ? -5.674 -8.948 6.070 1.00 94.44 100 PRO A N 1
ATOM 735 C CA . PRO A 1 100 ? -5.688 -10.212 6.798 1.00 94.44 100 PRO A CA 1
ATOM 736 C C . PRO A 1 100 ? -4.920 -10.131 8.121 1.00 94.44 100 PRO A C 1
ATOM 738 O O . PRO A 1 100 ? -3.791 -9.646 8.159 1.00 94.44 100 PRO A O 1
ATOM 741 N N . ALA A 1 101 ? -5.497 -10.684 9.192 1.00 93.88 101 ALA A N 1
ATOM 742 C CA . ALA A 1 101 ? -4.922 -10.702 10.543 1.00 93.88 101 ALA A CA 1
ATOM 743 C C . ALA A 1 101 ? -3.440 -11.124 10.568 1.00 93.88 101 ALA A C 1
ATOM 745 O O . ALA A 1 101 ? -2.600 -10.430 11.140 1.00 93.88 101 ALA A O 1
ATOM 746 N N . ARG A 1 102 ? -3.090 -12.186 9.826 1.00 92.44 102 ARG A N 1
ATOM 747 C CA . ARG A 1 102 ? -1.708 -12.687 9.694 1.00 92.44 102 ARG A CA 1
ATOM 748 C C . ARG A 1 102 ? -0.689 -11.636 9.225 1.00 92.44 102 ARG A C 1
ATOM 750 O O . ARG A 1 102 ? 0.492 -11.794 9.502 1.00 92.44 102 ARG A O 1
ATOM 757 N N . HIS A 1 103 ? -1.131 -10.591 8.522 1.00 91.00 103 HIS A N 1
ATOM 758 C CA . HIS A 1 103 ? -0.278 -9.524 7.996 1.00 91.00 103 HIS A CA 1
ATOM 759 C C . HIS A 1 103 ? -0.234 -8.272 8.886 1.00 91.00 103 HIS A C 1
ATOM 761 O O . HIS A 1 103 ? 0.638 -7.437 8.681 1.00 91.00 103 HIS A O 1
ATOM 767 N N . LYS A 1 104 ? -1.125 -8.126 9.880 1.00 90.88 104 LYS A N 1
ATOM 768 C CA . LYS A 1 104 ? -1.207 -6.919 10.735 1.00 90.88 104 LYS A CA 1
ATOM 769 C C . LYS A 1 104 ? -1.152 -7.172 12.244 1.00 90.88 104 LYS A C 1
ATOM 771 O O . LYS A 1 104 ? -1.019 -6.217 13.009 1.00 90.88 104 LYS A O 1
ATOM 776 N N . ASP A 1 105 ? -1.297 -8.413 12.699 1.00 93.06 105 ASP A N 1
ATOM 777 C CA . ASP A 1 105 ? -1.358 -8.735 14.133 1.00 93.06 105 ASP A CA 1
ATOM 778 C C . ASP A 1 105 ? 0.032 -8.994 14.736 1.00 93.06 105 ASP A C 1
ATOM 780 O O . ASP A 1 105 ? 0.240 -8.748 15.921 1.00 93.06 105 ASP A O 1
ATOM 784 N N . HIS A 1 106 ? 0.994 -9.444 13.924 1.00 93.12 106 HIS A N 1
ATOM 785 C CA . HIS A 1 106 ? 2.340 -9.833 14.374 1.00 93.12 106 HIS A CA 1
ATOM 786 C C . HIS A 1 106 ? 3.448 -8.850 13.969 1.00 93.12 106 HIS A C 1
ATOM 788 O O . HIS A 1 106 ? 4.627 -9.146 14.150 1.00 93.12 106 HIS A O 1
ATOM 794 N N . VAL A 1 107 ? 3.086 -7.690 13.416 1.00 93.31 107 VAL A N 1
ATOM 795 C CA . VAL A 1 107 ? 4.049 -6.641 13.057 1.00 93.31 107 VAL A CA 1
ATOM 796 C C . VAL A 1 107 ? 4.511 -5.916 14.323 1.00 93.31 107 VAL A C 1
ATOM 798 O O . VAL A 1 107 ? 3.720 -5.681 15.242 1.00 93.31 107 VAL A O 1
ATOM 801 N N . GLU A 1 108 ? 5.792 -5.547 14.381 1.00 97.12 108 GLU A N 1
ATOM 802 C CA . GLU A 1 108 ? 6.322 -4.722 15.467 1.00 97.12 108 GLU A CA 1
ATOM 803 C C . GLU A 1 108 ? 5.473 -3.447 15.624 1.00 97.12 108 GLU A C 1
ATOM 805 O O . GLU A 1 108 ? 5.075 -2.821 14.643 1.00 97.12 108 GLU A O 1
ATOM 810 N N . TYR A 1 109 ? 5.151 -3.074 16.865 1.00 96.62 109 TYR A N 1
ATOM 811 C CA . TYR A 1 109 ? 4.294 -1.923 17.183 1.00 96.62 109 TYR A CA 1
ATOM 812 C C . TYR A 1 109 ? 2.839 -1.994 16.672 1.00 96.62 109 TYR A C 1
ATOM 814 O O . TYR A 1 109 ? 2.174 -0.957 16.626 1.00 96.62 109 TYR A O 1
ATOM 822 N N . ALA A 1 110 ? 2.296 -3.175 16.348 1.00 94.12 110 ALA A N 1
ATOM 823 C CA . ALA A 1 110 ? 0.919 -3.320 15.851 1.00 94.12 110 ALA A CA 1
ATOM 824 C C . ALA A 1 110 ? -0.149 -2.621 16.716 1.00 94.12 110 ALA A C 1
ATOM 826 O O . ALA A 1 110 ? -1.014 -1.925 16.184 1.00 94.12 110 ALA A O 1
ATOM 827 N N . GLU A 1 111 ? -0.090 -2.767 18.044 1.00 95.44 111 GLU A N 1
ATOM 828 C CA . GLU A 1 111 ? -1.024 -2.089 18.958 1.00 95.44 111 GLU A CA 1
ATOM 829 C C . GLU A 1 111 ? -0.865 -0.564 18.886 1.00 95.44 111 GLU A C 1
ATOM 831 O O . GLU A 1 111 ? -1.849 0.146 18.675 1.00 95.44 111 GLU A O 1
ATOM 836 N N . ARG A 1 112 ? 0.376 -0.065 18.932 1.00 96.75 112 ARG A N 1
ATOM 837 C CA . ARG A 1 112 ? 0.671 1.370 18.854 1.00 96.75 112 ARG A CA 1
ATOM 838 C C . ARG A 1 112 ? 0.139 1.978 17.557 1.00 96.75 112 ARG A C 1
ATOM 840 O O . ARG A 1 112 ? -0.436 3.065 17.587 1.00 96.75 112 ARG A O 1
ATOM 847 N N . MET A 1 113 ? 0.294 1.281 16.431 1.00 94.62 113 MET A N 1
ATOM 848 C CA . MET A 1 113 ? -0.239 1.717 15.137 1.00 94.62 113 MET A CA 1
ATOM 849 C C . MET A 1 113 ? -1.771 1.780 15.135 1.00 94.62 113 MET A C 1
ATOM 851 O O . MET A 1 113 ? -2.334 2.759 14.650 1.00 94.62 113 MET A O 1
ATOM 855 N N . ARG A 1 114 ? -2.464 0.797 15.729 1.00 93.19 114 ARG A N 1
ATOM 856 C CA . ARG A 1 114 ? -3.939 0.800 15.842 1.00 93.19 114 ARG A CA 1
ATOM 857 C C . ARG A 1 114 ? -4.450 1.930 16.724 1.00 93.19 114 ARG A C 1
ATOM 859 O O . ARG A 1 114 ? -5.418 2.602 16.363 1.00 93.19 114 ARG A O 1
ATOM 866 N N . THR A 1 115 ? -3.787 2.154 17.854 1.00 95.81 115 THR A N 1
ATOM 867 C CA . THR A 1 115 ? -4.121 3.232 18.787 1.00 95.81 115 THR A CA 1
ATOM 868 C C . THR A 1 115 ? -3.952 4.597 18.118 1.00 95.81 115 THR A C 1
ATOM 870 O O . THR A 1 115 ? -4.869 5.418 18.165 1.00 95.81 115 THR A O 1
ATOM 873 N N . LEU A 1 116 ? -2.842 4.817 17.402 1.00 95.31 116 LEU A N 1
ATOM 874 C CA . LEU A 1 116 ? -2.619 6.043 16.629 1.00 95.31 116 LEU A CA 1
ATOM 875 C C . LEU A 1 116 ? -3.624 6.204 15.482 1.00 95.31 116 LEU A C 1
ATOM 877 O O . LEU A 1 116 ? -4.194 7.282 15.335 1.00 95.31 116 LEU A O 1
ATOM 881 N N . GLY A 1 117 ? -3.897 5.148 14.714 1.00 93.19 117 GLY A N 1
ATOM 882 C CA . GLY A 1 117 ? -4.882 5.183 13.628 1.00 93.19 117 GLY A CA 1
ATOM 883 C C . GLY A 1 117 ? -6.285 5.545 14.123 1.00 93.19 117 GLY A C 1
ATOM 884 O O . GLY A 1 117 ? -6.949 6.398 13.541 1.00 93.19 117 GLY A O 1
ATOM 885 N N . THR A 1 118 ? -6.703 4.980 15.259 1.00 93.44 118 THR A N 1
ATOM 886 C CA . THR A 1 118 ? -7.992 5.300 15.897 1.00 93.44 118 THR A CA 1
ATOM 887 C C . THR A 1 118 ? -8.041 6.737 16.416 1.00 93.44 118 THR A C 1
ATOM 889 O O . THR A 1 118 ? -9.100 7.361 16.397 1.00 93.44 118 THR A O 1
ATOM 892 N N . ALA A 1 119 ? -6.924 7.270 16.914 1.00 95.19 119 ALA A N 1
ATOM 893 C CA . ALA A 1 119 ? -6.846 8.655 17.367 1.00 95.19 119 ALA A CA 1
ATOM 894 C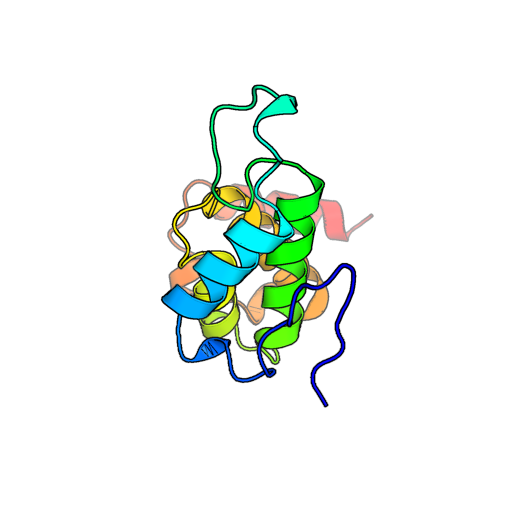 C . ALA A 1 119 ? -6.902 9.644 16.191 1.00 95.19 119 ALA A C 1
ATOM 896 O O . ALA A 1 119 ? -7.630 10.630 16.269 1.00 95.19 119 ALA A O 1
ATOM 897 N N . LEU A 1 120 ? -6.182 9.360 15.101 1.00 92.81 120 LEU A N 1
ATOM 898 C CA . LEU A 1 120 ? -6.148 10.196 13.897 1.00 92.81 120 LEU A CA 1
ATOM 899 C C . LEU A 1 120 ? -7.475 10.184 13.133 1.00 92.81 120 LEU A C 1
ATOM 901 O O . LEU A 1 120 ? -7.889 11.226 12.646 1.00 92.81 120 LEU A O 1
ATOM 905 N N . GLY A 1 121 ? -8.174 9.047 13.067 1.00 84.94 121 GLY A N 1
ATOM 906 C CA . GLY A 1 121 ? -9.473 8.943 12.387 1.00 84.94 121 GLY A CA 1
ATOM 907 C C . GLY A 1 121 ? -10.637 9.659 13.087 1.00 84.94 121 GLY A C 1
ATOM 908 O O . GLY A 1 121 ? -11.752 9.634 12.577 1.00 84.94 121 GLY A O 1
ATOM 909 N N . LYS A 1 122 ? -10.407 10.254 14.265 1.00 77.31 122 LYS A N 1
ATOM 910 C CA . LYS A 1 122 ? -11.387 11.085 14.989 1.00 77.31 122 LYS A CA 1
ATOM 911 C C . LYS A 1 122 ? -11.254 12.582 14.683 1.00 77.31 122 LYS A C 1
ATOM 913 O O . LYS A 1 122 ? -12.059 13.352 15.207 1.00 77.31 122 LYS A O 1
ATOM 918 N N . LEU A 1 123 ? -10.221 12.978 13.932 1.00 57.09 123 LEU A N 1
ATOM 919 C CA . LEU A 1 123 ? -10.038 14.338 13.413 1.00 57.09 123 LEU A CA 1
ATOM 920 C C . LEU A 1 123 ? -10.997 14.591 12.246 1.00 57.09 123 LEU A C 1
ATOM 922 O O . LEU A 1 123 ? -11.493 15.735 12.164 1.00 57.09 123 LEU A O 1
#

Sequence (123 aa):
ATRTAHGVVWPSPTYLTDVRERDEAFHACFGLDAARRVRCSWGGWDAYSCCLIAYDALLGSGGDYGALLELACAHAGDNDSTGTIAGAWFGALYGADAVPARHKDHVEYAERMRTLGTALGKL

InterPro domains:
  IPR005502 ADP-ribosylation/Crystallin J1 [PF03747] (31-102)
  IPR036705 ADP-ribosylation/Crystallin J1 superfamily [G3DSA:1.10.4080.10] (8-123)
  IPR036705 ADP-ribosylation/Crystallin J1 superfamily [SSF101478] (35-121)
  IPR050792 ADP-ribosylglycohydrolase-like [PTHR16222] (16-120)

Secondary structure (DSSP, 8-state):
---EETTEEPPPTTGGG-HHHHHHHHHHHH---GGG--S--STTSSHHHHHHHHHHHHHHTTT-HHHHHHHHHSSSSSHHHHHHHHHHHHHHHH-GGGS-HHHHSSSTTHHHHHHHHHHHTT-

Organism: NCBI:txid1486930

Radius of gyration: 16.08 Å; chains: 1; bounding box: 37×27×46 Å

Foldseek 3Di:
DQDDDPNQRDDDLPCLVPQPVVFVSLLVVVQDDPVPPDPDSGFLPDPVRLLVQLVSLLVSCVLQLVSSLSRQQVYPPPRVSSSVNNVVVSCVVVNPVSDDCVVQVPDPCSVVVVVVVVVVVVD